Protein AF-A0A7S3XQA2-F1 (afdb_monomer)

pLDDT: mean 79.88, std 18.43, range [30.58, 96.62]

Structure (mmCIF, N/CA/C/O backbone):
data_AF-A0A7S3XQA2-F1
#
_entry.id   AF-A0A7S3XQA2-F1
#
loop_
_atom_site.group_PDB
_atom_site.id
_atom_site.type_symbol
_atom_site.label_atom_id
_atom_site.label_alt_id
_atom_site.label_comp_id
_atom_site.label_asym_id
_atom_site.label_entity_id
_atom_site.label_seq_id
_atom_site.pdbx_PDB_ins_code
_atom_site.Cartn_x
_ato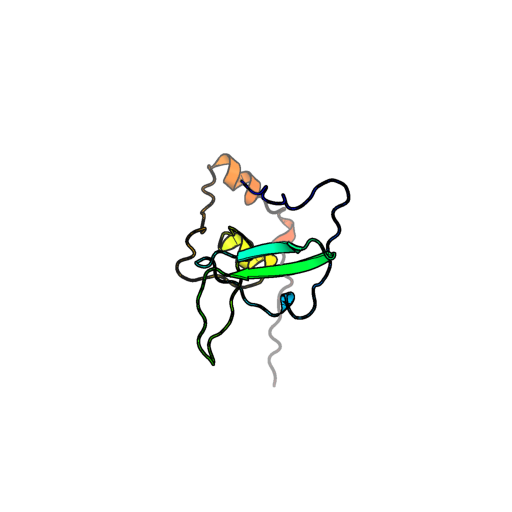m_site.Cartn_y
_atom_site.Cartn_z
_atom_site.occupancy
_atom_site.B_iso_or_equiv
_atom_site.auth_seq_id
_atom_site.auth_comp_id
_atom_site.auth_asym_id
_atom_site.auth_atom_id
_atom_site.pdbx_PDB_model_num
ATOM 1 N N . ALA A 1 1 ? -12.596 19.151 2.305 1.00 32.44 1 ALA A N 1
ATOM 2 C CA . ALA A 1 1 ? -11.173 18.819 2.113 1.00 32.44 1 ALA A CA 1
ATOM 3 C C . ALA A 1 1 ? -10.694 18.107 3.370 1.00 32.44 1 ALA A C 1
ATOM 5 O O . ALA A 1 1 ? -10.686 18.729 4.425 1.00 32.44 1 ALA A O 1
ATOM 6 N N . ARG A 1 2 ? -10.451 16.794 3.316 1.00 33.69 2 ARG A N 1
ATOM 7 C CA . ARG A 1 2 ? -9.997 16.012 4.476 1.00 33.69 2 ARG A CA 1
AT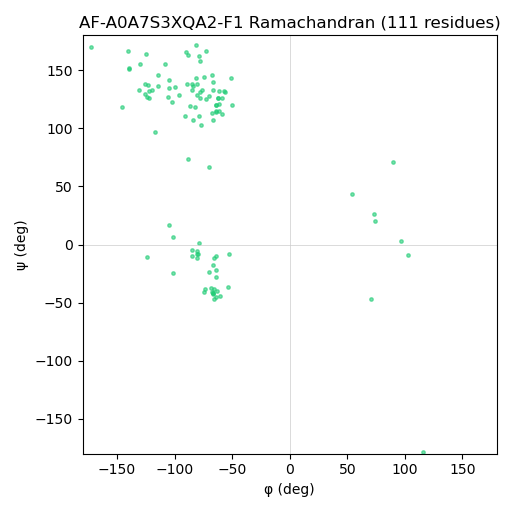OM 8 C C . ARG A 1 2 ? -8.519 15.698 4.278 1.00 33.69 2 ARG A C 1
ATOM 10 O O . ARG A 1 2 ? -8.145 15.244 3.204 1.00 33.69 2 ARG A O 1
ATOM 17 N N . ALA A 1 3 ? -7.710 16.037 5.276 1.00 30.58 3 ALA A N 1
ATOM 18 C CA . ALA A 1 3 ? -6.271 15.831 5.259 1.00 30.58 3 ALA A CA 1
ATOM 19 C C . ALA A 1 3 ? -5.960 14.333 5.154 1.00 30.58 3 ALA A C 1
ATOM 21 O O . ALA A 1 3 ? -6.455 13.550 5.965 1.00 30.58 3 ALA A O 1
ATOM 22 N N . ALA A 1 4 ? -5.150 13.959 4.164 1.00 39.16 4 ALA A N 1
ATOM 23 C CA . ALA A 1 4 ? -4.492 12.664 4.145 1.00 39.16 4 ALA A CA 1
ATOM 24 C C . ALA A 1 4 ? -3.581 12.596 5.377 1.00 39.16 4 ALA A C 1
ATOM 26 O O . ALA A 1 4 ? -2.728 13.466 5.565 1.00 39.16 4 ALA A O 1
ATOM 27 N N . ALA A 1 5 ? -3.800 11.614 6.248 1.00 41.72 5 ALA A N 1
ATOM 28 C CA . ALA A 1 5 ? -2.880 11.358 7.341 1.00 41.72 5 ALA A CA 1
ATOM 29 C C . ALA A 1 5 ? -1.568 10.868 6.720 1.00 41.72 5 ALA A C 1
ATOM 31 O O . ALA A 1 5 ? -1.506 9.768 6.177 1.00 41.72 5 ALA A O 1
ATOM 32 N N . ALA A 1 6 ? -0.541 11.717 6.741 1.00 42.31 6 ALA A N 1
ATOM 33 C CA . ALA A 1 6 ? 0.800 11.316 6.356 1.00 42.31 6 ALA A CA 1
ATOM 34 C C . ALA A 1 6 ? 1.240 10.156 7.260 1.00 42.31 6 ALA A C 1
ATOM 36 O O . ALA A 1 6 ? 1.179 10.255 8.488 1.00 42.31 6 ALA A O 1
ATOM 37 N N . ALA A 1 7 ? 1.661 9.051 6.650 1.00 47.84 7 ALA A N 1
ATOM 38 C CA . ALA A 1 7 ? 2.310 7.973 7.372 1.00 47.84 7 ALA A CA 1
ATOM 39 C C . ALA A 1 7 ? 3.641 8.498 7.941 1.00 47.84 7 ALA A C 1
ATOM 41 O O . ALA A 1 7 ? 4.504 8.935 7.185 1.00 47.84 7 ALA A O 1
ATOM 42 N N . GLY A 1 8 ? 3.789 8.463 9.270 1.00 49.22 8 GLY A N 1
ATOM 43 C CA . GLY A 1 8 ? 5.062 8.715 9.956 1.00 49.22 8 GLY A CA 1
ATOM 44 C C . GLY A 1 8 ? 5.346 10.175 10.329 1.00 49.22 8 GLY A C 1
ATOM 45 O O . GLY A 1 8 ? 6.246 10.794 9.774 1.00 49.22 8 GLY A O 1
ATOM 46 N N . GLY A 1 9 ? 4.623 10.718 11.313 1.00 49.00 9 GLY A N 1
ATOM 47 C CA . GLY A 1 9 ? 5.087 11.877 12.093 1.00 49.00 9 GLY A CA 1
ATOM 48 C C . GLY A 1 9 ? 5.907 11.438 13.313 1.00 49.00 9 GLY A C 1
ATOM 49 O O . GLY A 1 9 ? 5.826 10.274 13.714 1.00 49.00 9 GLY A O 1
ATOM 50 N N . GLU A 1 10 ? 6.677 12.347 13.926 1.00 48.12 10 GLU A N 1
ATOM 51 C CA . GLU A 1 10 ? 7.356 12.075 15.205 1.00 48.12 10 GLU A CA 1
ATOM 52 C C . GLU A 1 10 ? 6.355 11.510 16.230 1.00 48.12 10 GLU A C 1
ATOM 54 O O . GLU A 1 10 ? 5.345 12.138 16.545 1.00 48.12 10 GLU A O 1
ATOM 59 N N . GLY A 1 11 ? 6.615 10.289 16.713 1.00 67.00 11 GLY A N 1
ATOM 60 C CA . GLY A 1 11 ? 5.734 9.565 17.637 1.00 67.00 11 GLY A CA 1
ATOM 61 C C . GLY A 1 11 ? 4.771 8.557 16.996 1.00 67.00 11 GLY A C 1
ATOM 62 O O . GLY A 1 11 ? 3.986 7.942 17.717 1.00 67.00 11 GLY A O 1
ATOM 63 N N . ALA A 1 12 ? 4.816 8.345 15.677 1.00 74.00 12 ALA A N 1
ATOM 64 C CA . ALA A 1 12 ? 4.085 7.252 15.040 1.00 74.00 12 ALA A CA 1
ATOM 65 C C . ALA A 1 12 ? 4.648 5.884 15.468 1.00 74.00 12 ALA A C 1
ATOM 67 O O . ALA A 1 12 ? 5.858 5.660 15.448 1.00 74.00 12 ALA A O 1
ATOM 68 N N . VAL A 1 13 ? 3.756 4.963 15.838 1.00 84.38 13 VAL A N 1
ATOM 69 C CA . VAL A 1 13 ? 4.093 3.593 16.245 1.00 84.38 13 VAL A CA 1
ATOM 70 C C . VAL A 1 13 ? 3.528 2.621 15.216 1.00 84.38 13 VAL A C 1
ATOM 72 O O . VAL A 1 13 ? 2.386 2.772 14.783 1.00 84.38 13 VAL A O 1
ATOM 75 N N . TYR A 1 14 ? 4.320 1.619 14.838 1.00 87.56 14 TYR A N 1
ATOM 76 C CA . TYR A 1 14 ? 3.858 0.506 14.013 1.00 87.56 14 TYR A CA 1
ATOM 77 C C . TYR A 1 14 ? 3.200 -0.559 14.889 1.00 87.56 14 TYR A C 1
ATOM 79 O O . TYR A 1 14 ? 3.713 -0.905 15.953 1.00 87.56 14 TYR A O 1
ATOM 87 N N . ALA A 1 15 ? 2.068 -1.087 14.435 1.00 90.75 15 ALA A N 1
ATOM 88 C CA . ALA A 1 15 ? 1.321 -2.126 15.126 1.00 90.75 15 ALA A CA 1
ATOM 89 C C . ALA A 1 15 ? 0.792 -3.148 14.117 1.00 90.75 15 ALA A C 1
ATOM 91 O O . ALA A 1 15 ? 0.503 -2.793 12.977 1.00 90.75 15 ALA A O 1
ATOM 92 N N . LEU A 1 16 ? 0.640 -4.393 14.568 1.00 93.06 16 LEU A N 1
ATOM 93 C CA . LEU A 1 16 ? -0.125 -5.406 13.847 1.00 93.06 16 LEU A CA 1
ATOM 94 C C . LEU A 1 16 ? -1.610 -5.189 14.122 1.00 93.06 16 LEU A C 1
ATOM 96 O O . LEU A 1 16 ? -2.006 -4.919 15.262 1.00 93.06 16 LEU A O 1
ATOM 100 N N . LEU A 1 17 ? -2.425 -5.307 13.084 1.00 92.19 17 LEU A N 1
ATOM 101 C CA . LEU A 1 17 ? -3.852 -5.038 13.114 1.00 92.19 17 LEU A CA 1
ATOM 102 C C . LEU A 1 17 ? -4.596 -6.339 12.793 1.00 92.19 17 LEU A C 1
ATOM 104 O O . LEU A 1 17 ? -4.788 -6.679 11.622 1.00 92.19 17 LEU A O 1
ATOM 108 N N . PRO A 1 18 ? -5.047 -7.081 13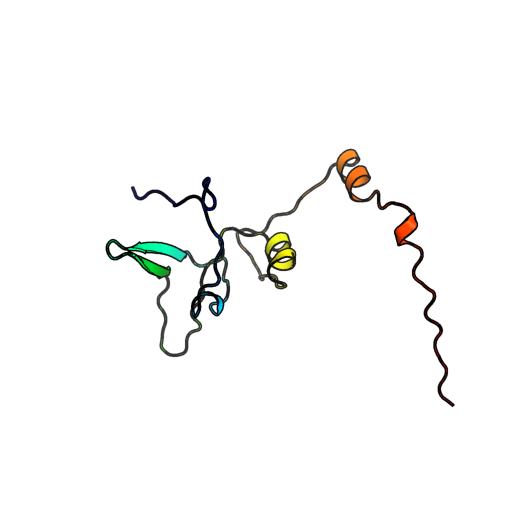.827 1.00 92.50 18 PRO A N 1
ATOM 109 C CA . PRO A 1 18 ? -5.801 -8.310 13.630 1.00 92.50 18 PRO A CA 1
ATOM 110 C C . PRO A 1 18 ? -6.972 -8.097 12.675 1.00 92.50 18 PRO A C 1
ATOM 112 O O . PRO A 1 18 ? -7.631 -7.057 12.713 1.00 92.50 18 PRO A O 1
ATOM 115 N N . VAL A 1 19 ? -7.253 -9.106 11.851 1.00 91.44 19 VAL A N 1
ATOM 116 C CA . VAL A 1 19 ? -8.246 -9.077 10.760 1.00 91.44 19 VAL A CA 1
ATOM 117 C C . VAL A 1 19 ? -7.835 -8.194 9.580 1.00 91.44 19 VAL A C 1
ATOM 119 O O . VAL A 1 19 ? -7.938 -8.654 8.448 1.00 91.44 19 VAL A O 1
ATOM 122 N N . LEU A 1 20 ? -7.355 -6.970 9.808 1.00 92.31 20 LEU A N 1
ATOM 123 C CA . LEU A 1 20 ? -6.982 -6.066 8.719 1.00 92.31 20 LEU A CA 1
ATOM 124 C C . LEU A 1 20 ? -5.772 -6.581 7.933 1.00 92.31 20 LEU A C 1
ATOM 126 O O . LEU A 1 20 ? -5.806 -6.576 6.706 1.00 92.31 20 LEU A O 1
ATOM 130 N N . ASP A 1 21 ? -4.765 -7.104 8.630 1.00 93.00 21 ASP A N 1
ATOM 131 C CA . ASP A 1 21 ? -3.545 -7.643 8.013 1.00 93.00 21 ASP A CA 1
ATOM 132 C C . ASP A 1 21 ? -3.804 -8.901 7.159 1.00 93.00 21 ASP A C 1
ATOM 134 O O . ASP A 1 21 ? -2.934 -9.335 6.412 1.00 93.00 21 ASP A O 1
ATOM 138 N N . ALA A 1 22 ? -4.999 -9.500 7.251 1.00 94.06 22 ALA A N 1
ATOM 139 C CA . ALA A 1 22 ? -5.399 -10.630 6.412 1.00 94.06 22 ALA A CA 1
ATOM 140 C C . ALA A 1 22 ? -5.980 -10.201 5.051 1.00 94.06 22 ALA A C 1
ATOM 142 O O . ALA A 1 22 ? -6.224 -11.058 4.200 1.00 94.06 22 ALA A O 1
ATOM 143 N N . LEU A 1 23 ? -6.248 -8.905 4.844 1.00 93.81 23 LEU A N 1
ATOM 144 C CA . LEU A 1 23 ? -6.774 -8.395 3.579 1.00 93.81 23 LEU A CA 1
ATOM 145 C C . LEU A 1 23 ? -5.644 -8.222 2.564 1.00 93.81 23 LEU A C 1
ATOM 147 O O . LEU A 1 23 ? -4.632 -7.571 2.832 1.00 93.81 23 LEU A O 1
ATOM 151 N N . ASN A 1 24 ? -5.843 -8.788 1.377 1.00 94.31 24 ASN A N 1
ATOM 152 C CA . ASN A 1 24 ? -4.852 -8.744 0.309 1.00 94.31 24 ASN A CA 1
ATOM 153 C C . ASN A 1 24 ? -4.831 -7.389 -0.401 1.00 94.31 24 ASN A C 1
ATOM 155 O O . ASN A 1 24 ? -5.816 -6.643 -0.397 1.00 94.31 24 ASN A O 1
ATOM 159 N N . HIS A 1 25 ? -3.697 -7.107 -1.037 1.00 93.50 25 HIS A N 1
ATOM 160 C CA . HIS A 1 25 ? -3.504 -5.917 -1.849 1.00 93.50 25 HIS A CA 1
ATOM 161 C C . HIS A 1 25 ? -4.225 -6.018 -3.197 1.00 93.50 25 HIS A C 1
ATOM 163 O O . HIS A 1 25 ? -4.288 -7.095 -3.791 1.00 93.50 25 HIS A O 1
ATOM 169 N N . TYR A 1 26 ? -4.748 -4.890 -3.675 1.00 92.75 26 TYR A N 1
ATOM 170 C CA . TYR A 1 26 ? -4.973 -4.674 -5.096 1.00 92.75 26 TYR A CA 1
ATOM 171 C C . TYR A 1 26 ? -4.760 -3.205 -5.465 1.00 92.75 26 TYR A C 1
ATOM 173 O O . TYR A 1 26 ? -5.496 -2.327 -4.997 1.00 92.75 26 TYR A O 1
ATOM 181 N N . SER A 1 27 ? -3.791 -2.920 -6.336 1.00 90.38 27 SER A N 1
ATOM 182 C CA . SER A 1 27 ? -3.407 -1.547 -6.700 1.00 90.38 27 SER A CA 1
ATOM 183 C C . SER A 1 27 ? -4.509 -0.755 -7.406 1.00 90.38 27 SER A C 1
ATOM 185 O O . SER A 1 27 ? -4.489 0.476 -7.403 1.00 90.38 27 SER A O 1
ATOM 187 N N . LYS A 1 28 ? -5.495 -1.428 -8.015 1.00 87.75 28 LYS A N 1
ATOM 188 C CA . LYS A 1 28 ? -6.587 -0.760 -8.747 1.00 87.75 28 LYS A CA 1
ATOM 189 C C . LYS A 1 28 ? -7.694 -0.220 -7.830 1.00 87.75 28 LYS A C 1
ATOM 191 O O . LYS A 1 28 ? -8.577 0.484 -8.317 1.00 87.75 28 LYS A O 1
ATOM 196 N N . PHE A 1 29 ? -7.678 -0.523 -6.529 1.00 85.75 29 PHE A N 1
ATOM 197 C CA . PHE A 1 29 ? -8.700 -0.055 -5.588 1.00 85.75 29 PHE A CA 1
ATOM 198 C C . PHE A 1 29 ? -8.197 1.076 -4.696 1.00 85.75 29 PHE A C 1
ATOM 200 O O . PHE A 1 29 ? -7.137 0.993 -4.087 1.00 85.75 29 PHE A O 1
ATOM 207 N N . ALA A 1 30 ? -9.009 2.120 -4.544 1.00 83.69 30 ALA A N 1
ATOM 208 C CA . ALA A 1 30 ? -8.783 3.130 -3.521 1.00 83.69 30 ALA A CA 1
ATOM 209 C C . ALA A 1 30 ? -9.248 2.602 -2.154 1.00 83.69 30 ALA A C 1
ATOM 211 O O . ALA A 1 30 ? -10.360 2.080 -2.015 1.00 83.69 30 ALA A O 1
ATOM 212 N N . THR A 1 31 ? -8.393 2.740 -1.140 1.00 88.88 31 THR A N 1
ATOM 213 C CA . THR A 1 31 ? -8.721 2.431 0.257 1.00 88.88 31 THR A CA 1
ATOM 214 C C . THR A 1 31 ? -8.460 3.653 1.124 1.00 88.88 31 THR A C 1
ATOM 216 O O . THR A 1 31 ? -7.367 4.210 1.108 1.00 88.88 31 THR A O 1
ATOM 219 N N . ASP A 1 32 ? -9.470 4.054 1.890 1.00 89.12 32 ASP A N 1
ATOM 220 C CA . ASP A 1 32 ? -9.378 5.085 2.920 1.00 89.12 32 ASP A CA 1
ATOM 221 C C . ASP A 1 32 ? -9.315 4.406 4.288 1.00 89.12 32 ASP A C 1
ATOM 223 O O . ASP A 1 32 ? -10.200 3.629 4.655 1.00 89.12 32 ASP A O 1
ATOM 227 N N . MET A 1 33 ? -8.258 4.691 5.042 1.00 89.38 33 MET A N 1
ATOM 228 C CA . MET A 1 33 ? -8.051 4.156 6.381 1.00 89.38 33 MET A CA 1
ATOM 229 C C . MET A 1 33 ? -7.831 5.306 7.355 1.00 89.38 33 MET A C 1
ATOM 231 O O . MET A 1 33 ? -6.977 6.167 7.153 1.00 89.38 33 MET A O 1
ATOM 235 N N . GLY A 1 34 ? -8.579 5.300 8.453 1.00 89.31 34 GLY A N 1
ATOM 236 C CA . GLY A 1 34 ? -8.458 6.346 9.454 1.00 89.31 34 GLY A CA 1
ATOM 237 C C . GLY A 1 34 ? -9.252 6.084 10.719 1.00 89.31 34 GLY A C 1
ATOM 238 O O . GLY A 1 34 ? -10.083 5.177 10.798 1.00 89.31 34 GLY A O 1
ATOM 239 N N . TRP A 1 35 ? -8.990 6.913 11.721 1.00 89.25 35 TRP A N 1
ATOM 240 C CA . TRP A 1 35 ? -9.669 6.863 13.007 1.00 89.25 35 TRP A CA 1
ATOM 241 C C . TRP A 1 35 ? -10.981 7.640 12.955 1.00 89.25 35 TRP A C 1
ATOM 243 O O . TRP A 1 35 ? -11.038 8.775 12.474 1.00 89.25 35 TRP A O 1
ATOM 253 N N . ASP A 1 36 ? -12.050 7.037 13.461 1.00 90.62 36 ASP A N 1
ATOM 254 C CA . ASP A 1 36 ? -13.310 7.742 13.649 1.00 90.62 36 ASP A CA 1
ATOM 255 C C . ASP A 1 36 ? -13.316 8.579 14.941 1.00 90.62 36 ASP A C 1
ATOM 257 O O . ASP A 1 36 ? -12.433 8.486 15.794 1.00 90.62 36 ASP A O 1
ATOM 261 N N . ALA A 1 37 ? -14.360 9.395 15.115 1.00 89.81 37 ALA A N 1
ATOM 262 C CA . ALA A 1 37 ? -14.516 10.254 16.293 1.00 89.81 37 ALA A CA 1
ATOM 263 C C . ALA A 1 37 ? -14.669 9.482 17.621 1.00 89.81 37 ALA A C 1
ATOM 265 O O . ALA A 1 37 ? -14.667 10.093 18.686 1.00 89.81 37 ALA A O 1
ATOM 266 N N . ARG A 1 38 ? -14.842 8.156 17.572 1.00 93.31 38 ARG A N 1
ATOM 267 C CA . ARG A 1 38 ? -14.949 7.274 18.739 1.00 93.31 38 ARG A CA 1
ATOM 268 C C . ARG A 1 38 ? -13.644 6.520 19.012 1.00 93.31 38 ARG A C 1
ATOM 270 O O . ARG A 1 38 ? -13.640 5.646 19.872 1.00 93.31 38 ARG A O 1
ATOM 277 N N . GLY A 1 39 ? -12.566 6.829 18.288 1.00 88.75 39 GLY A N 1
ATOM 278 C CA . GLY A 1 39 ? -11.275 6.164 18.444 1.00 88.75 39 GLY A CA 1
ATOM 279 C C . GLY A 1 39 ? -11.249 4.746 17.879 1.00 88.75 39 GLY A C 1
ATOM 280 O O . GLY A 1 39 ? -10.472 3.921 18.347 1.00 88.75 39 GLY A O 1
ATOM 281 N N . ARG A 1 40 ? -12.095 4.431 16.892 1.00 91.12 40 ARG A N 1
ATOM 282 C CA . ARG A 1 40 ? -12.067 3.143 16.186 1.00 91.12 40 ARG A CA 1
ATOM 283 C C . ARG A 1 40 ? -11.346 3.304 14.858 1.00 91.12 40 ARG A C 1
ATOM 285 O O . ARG A 1 40 ? -11.620 4.258 14.128 1.00 91.12 40 ARG A O 1
ATOM 292 N N . LEU A 1 41 ? -10.467 2.361 14.532 1.00 90.44 41 LEU A N 1
ATOM 293 C CA . LEU A 1 41 ? -9.880 2.289 13.201 1.00 90.44 41 LEU A CA 1
ATOM 294 C C . LEU A 1 41 ? -10.960 1.844 12.212 1.00 90.44 41 LEU A C 1
ATOM 296 O O . LEU A 1 41 ? -11.653 0.850 12.429 1.00 90.44 41 LEU A O 1
ATOM 300 N N . THR A 1 42 ? -11.118 2.607 11.141 1.00 91.56 42 THR A N 1
ATOM 301 C CA . THR A 1 42 ? -12.086 2.343 10.082 1.00 91.56 42 THR A CA 1
ATOM 302 C C . THR A 1 42 ? -11.367 2.249 8.751 1.00 91.56 42 THR A C 1
ATOM 304 O O . THR A 1 42 ? -10.482 3.052 8.466 1.00 91.56 42 THR A O 1
ATOM 307 N N . VAL A 1 43 ? -11.768 1.265 7.951 1.00 89.94 43 VAL A N 1
ATOM 308 C CA . VAL A 1 43 ? -11.272 1.036 6.594 1.00 89.94 43 VAL A CA 1
ATOM 309 C C . VAL A 1 43 ? -12.469 1.082 5.661 1.00 89.94 43 VAL A C 1
ATOM 311 O O . VAL A 1 43 ? -13.517 0.499 5.952 1.00 89.94 43 VAL A O 1
ATOM 314 N N . ARG A 1 44 ? -12.343 1.836 4.576 1.00 89.44 44 ARG A N 1
ATOM 315 C CA . ARG A 1 44 ? -13.386 2.046 3.578 1.00 89.44 44 ARG A CA 1
ATOM 316 C C . ARG A 1 44 ? -12.799 1.823 2.199 1.00 89.44 44 ARG A C 1
ATOM 318 O O . ARG A 1 44 ? -11.756 2.374 1.868 1.00 89.44 44 ARG A O 1
ATOM 325 N N . THR A 1 45 ? -13.507 1.055 1.391 1.00 84.81 45 THR A N 1
ATOM 326 C CA . THR A 1 45 ? -13.175 0.822 -0.013 1.00 84.81 45 THR A CA 1
ATOM 327 C C . THR A 1 45 ? -14.277 1.423 -0.873 1.00 84.81 45 THR A C 1
ATOM 329 O O . THR A 1 45 ? -15.448 1.387 -0.493 1.00 84.81 45 THR A O 1
ATOM 332 N N . GLU A 1 46 ? -13.935 1.950 -2.044 1.00 82.19 46 GLU A N 1
ATOM 333 C CA . GLU A 1 46 ? -14.931 2.518 -2.970 1.00 82.19 46 GLU A CA 1
ATOM 334 C C . GLU A 1 46 ? -15.651 1.449 -3.813 1.00 82.19 46 GLU A C 1
ATOM 336 O O . GLU A 1 46 ? -16.637 1.735 -4.494 1.00 82.19 46 GLU A O 1
ATOM 341 N N . GLN A 1 47 ? -15.189 0.199 -3.729 1.00 82.88 47 GLN A N 1
ATOM 342 C CA . GLN A 1 47 ? -15.706 -0.929 -4.491 1.00 82.88 47 GLN A CA 1
ATOM 343 C C . GLN A 1 47 ? -16.974 -1.532 -3.866 1.00 82.88 47 GLN A C 1
ATOM 345 O O . GLN A 1 47 ? -17.103 -1.637 -2.644 1.00 82.88 47 GLN A O 1
ATOM 350 N N . ARG A 1 48 ? -17.912 -1.962 -4.719 1.00 87.31 48 ARG A N 1
ATOM 351 C CA . ARG A 1 48 ? -19.040 -2.817 -4.317 1.00 87.31 48 ARG A CA 1
ATOM 352 C C . ARG A 1 48 ? -18.598 -4.277 -4.326 1.00 87.31 48 ARG A C 1
ATOM 354 O O . ARG A 1 48 ? -17.945 -4.692 -5.276 1.00 87.31 48 ARG A O 1
ATOM 361 N N . TYR A 1 49 ? -19.008 -5.023 -3.307 1.00 89.38 49 TYR A N 1
ATOM 362 C CA . TYR A 1 49 ? -18.746 -6.454 -3.189 1.00 89.38 49 TYR A CA 1
ATOM 363 C C . TYR A 1 49 ? -20.059 -7.221 -3.134 1.00 89.38 49 TYR A C 1
ATOM 365 O O . TYR A 1 49 ? -20.953 -6.865 -2.358 1.00 89.38 49 TYR A O 1
ATOM 373 N N . ASP A 1 50 ? -20.146 -8.284 -3.919 1.00 94.56 50 ASP A N 1
ATOM 374 C CA . ASP A 1 50 ? -21.198 -9.279 -3.834 1.00 94.56 50 ASP A CA 1
ATOM 375 C C . ASP A 1 50 ? -20.799 -10.410 -2.877 1.00 94.56 50 ASP A C 1
ATOM 377 O O . ASP A 1 50 ? -19.653 -10.563 -2.440 1.00 94.56 50 ASP A O 1
ATOM 381 N N . LYS A 1 51 ? -21.782 -11.220 -2.481 1.00 95.38 51 LYS A N 1
ATOM 382 C CA . LYS A 1 51 ? -21.529 -12.340 -1.574 1.00 95.38 51 LYS A CA 1
ATOM 383 C C . LYS A 1 51 ? -20.593 -13.353 -2.242 1.00 95.38 51 LYS A C 1
ATOM 385 O O . LYS A 1 51 ? -20.977 -13.988 -3.218 1.00 95.38 51 LYS A O 1
ATOM 390 N N . GLY A 1 52 ? -19.442 -13.587 -1.616 1.00 95.56 52 GLY A N 1
ATOM 391 C CA . GLY A 1 52 ? -18.419 -14.512 -2.109 1.00 95.56 52 GLY A CA 1
ATOM 392 C C . GLY A 1 52 ? -17.233 -13.810 -2.765 1.00 95.56 52 GLY A C 1
ATOM 393 O O . GLY A 1 52 ? -16.221 -14.466 -2.998 1.00 95.56 52 GLY A O 1
ATOM 394 N N . ASP A 1 53 ? -17.323 -12.498 -2.992 1.00 93.69 53 ASP A N 1
ATOM 395 C CA . ASP A 1 53 ? -16.197 -11.718 -3.486 1.00 93.69 53 ASP A CA 1
ATOM 396 C C . ASP A 1 53 ? -15.088 -11.620 -2.441 1.00 93.69 53 ASP A C 1
ATOM 398 O O . ASP A 1 53 ? -15.320 -11.527 -1.230 1.00 93.69 53 ASP A O 1
ATOM 402 N N . HIS A 1 54 ? -13.857 -11.593 -2.937 1.00 91.94 54 HIS A N 1
ATOM 403 C CA . HIS A 1 54 ? -12.699 -11.290 -2.120 1.00 91.94 54 HIS A CA 1
ATOM 404 C C . HIS A 1 54 ? -12.630 -9.780 -1.883 1.00 91.94 54 HIS A C 1
ATOM 406 O O . HIS A 1 54 ? -12.632 -8.981 -2.821 1.00 91.94 54 HIS A O 1
ATOM 412 N N . VAL A 1 55 ? -12.562 -9.398 -0.612 1.00 91.69 55 VAL A N 1
ATOM 413 C 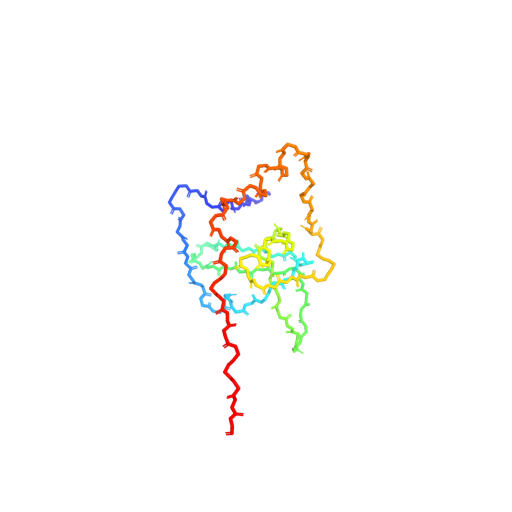CA . VAL A 1 55 ? -12.351 -8.013 -0.198 1.00 91.69 55 VAL A CA 1
ATOM 414 C C . VAL A 1 55 ? -10.860 -7.696 -0.248 1.00 91.69 55 VAL A C 1
ATOM 416 O O . VAL A 1 55 ? -10.074 -8.301 0.480 1.00 91.69 55 VAL A O 1
ATOM 419 N N . PHE A 1 56 ? -10.492 -6.728 -1.081 1.00 92.44 56 PHE A N 1
ATOM 420 C CA . PHE A 1 56 ? -9.121 -6.240 -1.214 1.00 92.44 56 PHE A CA 1
ATOM 421 C C . PHE A 1 56 ? -8.978 -4.842 -0.609 1.00 92.44 56 PHE A C 1
ATOM 423 O O . PHE A 1 56 ? -9.944 -4.075 -0.541 1.00 92.44 56 PHE A O 1
ATOM 430 N N . ILE A 1 57 ? -7.755 -4.499 -0.214 1.00 93.00 57 ILE A N 1
ATOM 431 C CA . ILE A 1 57 ? -7.358 -3.145 0.180 1.00 93.00 57 ILE A CA 1
ATOM 432 C C . ILE A 1 57 ? -6.159 -2.676 -0.646 1.00 93.00 57 ILE A C 1
ATOM 434 O O . ILE A 1 57 ? -5.451 -3.468 -1.257 1.00 93.00 57 ILE A O 1
ATOM 438 N N . SER A 1 58 ? -5.888 -1.377 -0.655 1.00 91.88 58 SER A N 1
ATOM 439 C CA . SER A 1 58 ? -4.625 -0.849 -1.166 1.00 91.88 58 SER A CA 1
ATOM 440 C C . SER A 1 58 ? -3.648 -0.623 -0.019 1.00 91.88 58 SER A C 1
ATOM 442 O O . SER A 1 58 ? -3.981 0.035 0.966 1.00 91.88 58 SER A O 1
ATOM 444 N N . TYR A 1 59 ? -2.431 -1.152 -0.160 1.00 92.19 59 TYR A N 1
ATOM 445 C CA . TYR A 1 59 ? -1.315 -0.905 0.756 1.00 92.19 59 TYR A CA 1
ATOM 446 C C . TYR A 1 59 ? -0.654 0.463 0.499 1.00 92.19 59 TYR A C 1
ATOM 448 O O . TYR A 1 59 ? 0.316 0.831 1.163 1.00 92.19 59 TYR A O 1
ATOM 456 N N . GLY A 1 60 ? -1.184 1.229 -0.459 1.00 90.06 60 GLY A N 1
ATOM 457 C CA . GLY A 1 60 ? -0.633 2.481 -0.956 1.00 90.06 60 GLY A CA 1
ATOM 458 C C . GLY A 1 60 ? -0.223 2.374 -2.422 1.00 90.06 60 GLY A C 1
ATOM 459 O O . GLY A 1 60 ? -0.402 1.342 -3.064 1.00 90.06 60 GLY A O 1
ATOM 460 N N . GLN A 1 61 ? 0.328 3.466 -2.950 1.00 91.56 61 GLN A N 1
ATOM 461 C CA . GLN A 1 61 ? 0.957 3.468 -4.268 1.00 91.56 61 GLN A CA 1
ATOM 462 C C . GLN A 1 61 ? 2.329 2.813 -4.130 1.00 91.56 61 GLN A C 1
ATOM 464 O O . GLN A 1 61 ? 3.235 3.424 -3.566 1.00 91.56 61 GLN A O 1
ATOM 469 N N . ARG A 1 62 ? 2.433 1.555 -4.560 1.00 93.81 62 ARG A N 1
ATOM 470 C CA . ARG A 1 62 ? 3.645 0.741 -4.453 1.00 93.81 62 ARG A CA 1
ATOM 471 C C . ARG A 1 62 ? 4.032 0.186 -5.813 1.00 93.81 62 ARG A C 1
ATOM 473 O O . ARG A 1 62 ? 3.156 -0.255 -6.563 1.00 93.81 62 ARG A O 1
ATOM 480 N N . SER A 1 63 ? 5.321 0.198 -6.124 1.00 95.19 63 SER A N 1
ATOM 481 C CA . SER A 1 63 ? 5.846 -0.445 -7.332 1.00 95.19 63 SER A CA 1
ATOM 482 C C . SER A 1 63 ? 5.962 -1.957 -7.142 1.00 95.19 63 SER A C 1
ATOM 484 O O . SER A 1 63 ? 5.956 -2.448 -6.010 1.00 95.19 63 SER A O 1
ATOM 486 N N . ASN A 1 64 ? 6.073 -2.728 -8.226 1.00 96.25 64 ASN A N 1
ATOM 487 C CA . ASN A 1 64 ? 6.269 -4.173 -8.093 1.00 96.25 64 ASN A CA 1
ATOM 488 C C . ASN A 1 64 ? 7.602 -4.525 -7.419 1.00 96.25 64 ASN A C 1
ATOM 490 O O . ASN A 1 64 ? 7.671 -5.546 -6.736 1.00 96.25 64 ASN A O 1
ATOM 494 N N . ASP A 1 65 ? 8.623 -3.674 -7.545 1.00 95.06 65 ASP A N 1
ATOM 495 C CA . ASP A 1 65 ? 9.889 -3.832 -6.827 1.00 95.06 65 ASP A CA 1
ATOM 496 C C . ASP A 1 65 ? 9.684 -3.716 -5.303 1.00 95.06 65 ASP A C 1
ATOM 498 O O . ASP A 1 65 ? 10.156 -4.566 -4.545 1.00 95.06 65 ASP A O 1
ATOM 502 N N . GLU A 1 66 ? 8.912 -2.721 -4.842 1.00 94.50 66 GLU A N 1
ATOM 503 C CA . GLU A 1 66 ? 8.560 -2.566 -3.423 1.00 94.50 66 GLU A CA 1
ATOM 504 C C . GLU A 1 66 ? 7.655 -3.702 -2.920 1.00 94.50 66 GLU A C 1
ATOM 506 O O . GLU A 1 66 ? 7.866 -4.222 -1.821 1.00 94.50 66 GLU A O 1
ATOM 511 N N 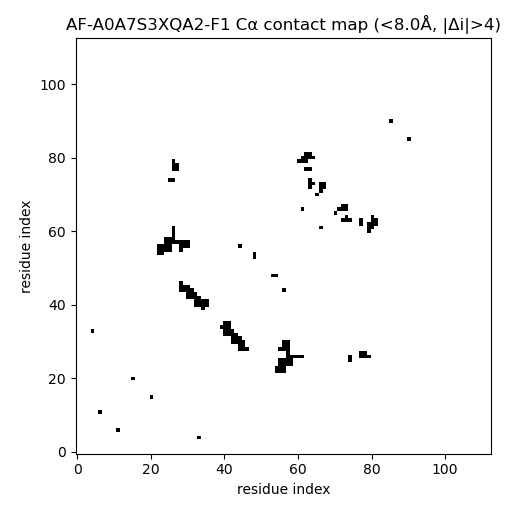. LEU A 1 67 ? 6.651 -4.105 -3.710 1.00 95.56 67 LEU A N 1
ATOM 512 C CA . LEU A 1 67 ? 5.758 -5.215 -3.361 1.00 95.56 67 LEU A CA 1
ATOM 513 C C . LEU A 1 67 ? 6.542 -6.518 -3.198 1.00 95.56 67 LEU A C 1
ATOM 515 O O . LEU A 1 67 ? 6.368 -7.229 -2.206 1.00 95.56 67 LEU A O 1
ATOM 519 N N . MET A 1 68 ? 7.472 -6.795 -4.111 1.00 95.81 68 MET A N 1
ATOM 520 C CA . MET A 1 68 ? 8.311 -7.983 -4.032 1.00 95.81 68 MET A CA 1
ATOM 521 C C . MET A 1 68 ? 9.238 -7.925 -2.815 1.00 95.81 68 MET A C 1
ATOM 523 O O . MET A 1 68 ? 9.322 -8.892 -2.060 1.00 95.81 68 MET A O 1
ATOM 527 N N . GLN A 1 69 ? 9.903 -6.790 -2.588 1.00 94.94 69 GLN A N 1
ATOM 528 C CA . GLN A 1 69 ? 10.870 -6.645 -1.503 1.00 94.94 69 GLN A CA 1
ATOM 529 C C . GLN A 1 69 ? 10.234 -6.721 -0.108 1.00 94.94 69 GLN A C 1
ATOM 531 O O . GLN A 1 69 ? 10.820 -7.329 0.789 1.00 94.94 69 GLN A O 1
ATOM 536 N N . TYR A 1 70 ? 9.070 -6.095 0.095 1.00 94.62 70 TYR A N 1
ATOM 537 C CA . TYR A 1 70 ? 8.456 -5.963 1.422 1.00 94.62 70 TYR A CA 1
ATOM 538 C C . TYR A 1 70 ? 7.317 -6.949 1.688 1.00 94.62 70 TYR A C 1
ATOM 540 O O . TYR A 1 70 ? 7.055 -7.258 2.850 1.00 94.62 70 TYR A O 1
ATOM 548 N N . TYR A 1 71 ? 6.656 -7.452 0.643 1.00 95.00 71 TYR A N 1
ATOM 549 C CA . TYR A 1 71 ? 5.466 -8.297 0.771 1.00 95.00 71 TYR A CA 1
ATOM 550 C C . TYR A 1 71 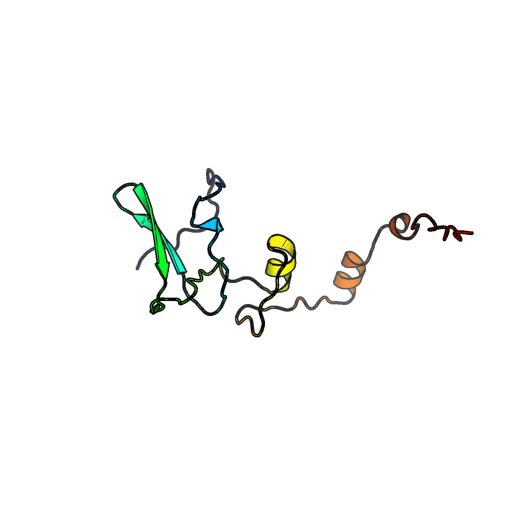? 5.589 -9.656 0.066 1.00 95.00 71 TYR A C 1
ATOM 552 O O . TYR A 1 71 ? 4.758 -10.533 0.295 1.00 95.00 71 TYR A O 1
ATOM 560 N N . GLY A 1 72 ? 6.626 -9.869 -0.751 1.00 96.38 72 GLY A N 1
ATOM 561 C CA . GLY A 1 72 ? 6.920 -11.166 -1.367 1.00 96.38 72 GLY A CA 1
ATOM 562 C C . GLY A 1 72 ? 5.990 -11.562 -2.518 1.00 96.38 72 GLY A C 1
ATOM 563 O O . GLY A 1 72 ? 5.904 -12.744 -2.847 1.00 96.38 72 GLY A O 1
ATOM 564 N N . PHE A 1 73 ? 5.291 -10.604 -3.130 1.00 96.62 73 PHE A N 1
ATOM 565 C CA . PHE A 1 73 ? 4.476 -10.825 -4.328 1.00 96.62 73 PHE A CA 1
ATOM 566 C C . PHE A 1 73 ? 4.607 -9.652 -5.306 1.00 96.62 73 PHE A C 1
ATOM 568 O O . PHE A 1 73 ? 5.103 -8.588 -4.953 1.00 96.62 73 PHE A O 1
ATOM 575 N N . CYS A 1 74 ? 4.150 -9.842 -6.541 1.00 95.81 74 CYS A N 1
ATOM 576 C CA . CYS A 1 74 ? 3.996 -8.773 -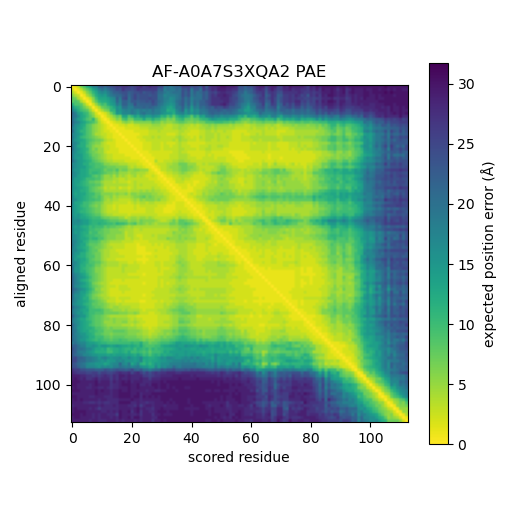7.525 1.00 95.81 74 CYS A CA 1
ATOM 577 C C . CYS A 1 74 ? 2.597 -8.828 -8.147 1.00 95.81 74 CYS A C 1
ATOM 579 O O . CYS A 1 74 ? 1.959 -9.884 -8.170 1.00 95.81 74 CYS A O 1
ATOM 581 N N . GLU A 1 75 ? 2.117 -7.694 -8.652 1.00 94.88 75 GLU A N 1
ATOM 582 C CA . GLU A 1 75 ? 0.827 -7.597 -9.331 1.00 94.88 75 GLU A CA 1
ATOM 583 C C . GLU A 1 75 ? 0.993 -7.486 -10.846 1.00 94.88 75 GLU A C 1
ATOM 585 O O . GLU A 1 75 ? 1.867 -6.787 -11.368 1.00 94.88 75 GLU A O 1
ATOM 590 N N . HIS A 1 76 ? 0.097 -8.157 -11.569 1.00 94.06 76 HIS A N 1
ATOM 591 C CA . HIS A 1 76 ? -0.015 -7.990 -13.009 1.00 94.06 76 HIS A CA 1
ATOM 592 C C . HIS A 1 76 ? -0.720 -6.666 -13.329 1.00 94.06 76 HIS A C 1
ATOM 594 O O . HIS A 1 76 ? -1.767 -6.373 -12.755 1.00 94.06 76 HIS A O 1
ATOM 600 N N . GLU A 1 77 ? -0.164 -5.888 -14.264 1.00 92.75 77 GLU A N 1
ATOM 601 C CA . GLU A 1 77 ? -0.678 -4.559 -14.641 1.00 92.75 77 GLU A CA 1
ATOM 602 C C . GLU A 1 77 ? -0.836 -3.599 -13.450 1.00 92.75 77 GLU A C 1
ATOM 604 O O . GLU A 1 77 ? -1.850 -2.900 -13.330 1.00 92.75 77 GLU A O 1
ATOM 609 N N . ASN A 1 78 ? 0.157 -3.567 -12.560 1.00 94.12 78 ASN A N 1
ATOM 610 C CA . ASN A 1 78 ? 0.175 -2.616 -11.459 1.00 94.12 78 ASN A CA 1
ATOM 611 C C . ASN A 1 78 ? 0.217 -1.168 -12.016 1.00 94.12 78 ASN A C 1
ATOM 613 O O . ASN A 1 78 ? 1.195 -0.793 -12.663 1.00 94.12 78 ASN A O 1
ATOM 617 N N . PRO A 1 79 ? -0.820 -0.332 -11.798 1.00 93.19 79 PRO A N 1
ATOM 618 C CA . PRO A 1 79 ? -0.865 1.036 -12.318 1.00 93.19 79 PRO A CA 1
ATOM 619 C C . PRO A 1 79 ? 0.184 1.963 -11.692 1.00 93.19 79 PRO A C 1
ATOM 621 O O . PRO A 1 79 ? 0.440 3.033 -12.2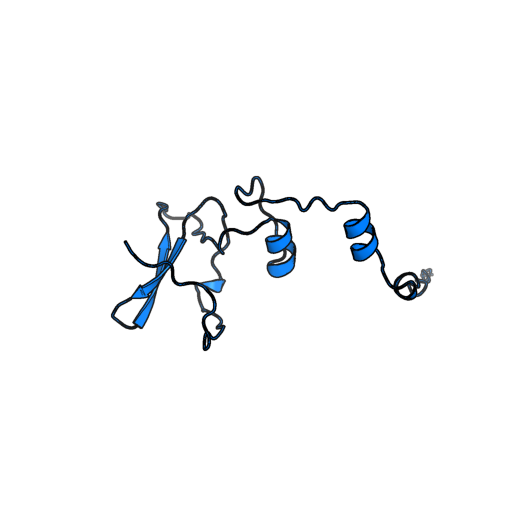41 1.00 93.19 79 PRO A O 1
ATOM 624 N N . THR A 1 80 ? 0.756 1.585 -10.546 1.00 92.19 80 THR A N 1
ATOM 625 C CA . THR A 1 80 ? 1.813 2.330 -9.850 1.00 92.19 80 THR A CA 1
ATOM 626 C C . THR A 1 80 ? 3.183 1.684 -10.023 1.00 92.19 80 THR A C 1
ATOM 628 O O . THR A 1 80 ? 4.091 1.984 -9.254 1.00 92.19 80 THR A O 1
ATOM 631 N N . ASP A 1 81 ? 3.336 0.788 -11.004 1.00 94.75 81 ASP A N 1
ATOM 632 C CA . ASP A 1 81 ? 4.637 0.200 -11.297 1.00 94.75 81 ASP A CA 1
ATOM 633 C C . ASP A 1 81 ? 5.605 1.251 -11.846 1.00 94.75 81 ASP A C 1
ATOM 635 O O . ASP A 1 81 ? 5.235 2.105 -12.659 1.00 94.75 81 ASP A O 1
ATOM 639 N N . GLU A 1 82 ? 6.857 1.181 -11.409 1.00 92.75 82 GLU A N 1
ATOM 640 C CA . GLU A 1 82 ? 7.899 2.117 -11.812 1.00 92.75 82 GLU A CA 1
ATOM 641 C C . GLU A 1 82 ? 9.215 1.382 -12.046 1.00 92.75 82 GLU A C 1
ATOM 643 O O . GLU A 1 82 ? 9.482 0.348 -11.444 1.00 92.75 82 GLU A O 1
ATOM 648 N N . TYR A 1 83 ? 10.050 1.937 -12.925 1.00 89.00 83 TYR A N 1
ATOM 649 C CA . TYR A 1 83 ? 11.353 1.367 -13.247 1.00 89.00 83 TYR A CA 1
ATOM 650 C C . TYR A 1 83 ? 12.447 2.384 -12.971 1.00 89.00 83 TYR A C 1
ATOM 652 O O . TYR A 1 83 ? 12.448 3.493 -13.515 1.00 89.00 83 TYR A O 1
ATOM 660 N N . VAL A 1 84 ? 13.431 1.982 -12.171 1.00 87.62 84 VAL A N 1
ATOM 661 C CA . VAL A 1 84 ? 14.602 2.812 -11.898 1.00 87.62 84 VAL A CA 1
ATOM 662 C C . VAL A 1 84 ? 15.628 2.627 -13.014 1.00 87.62 84 VAL A C 1
ATOM 664 O O . VAL A 1 84 ? 16.312 1.609 -13.103 1.00 87.62 84 VAL A O 1
ATOM 667 N N . ILE A 1 85 ? 15.774 3.644 -13.866 1.00 87.50 85 ILE A N 1
ATOM 668 C CA . ILE A 1 85 ? 16.831 3.682 -14.881 1.00 87.50 85 ILE A CA 1
ATOM 669 C C . ILE A 1 85 ? 18.056 4.374 -14.287 1.00 87.50 85 ILE A C 1
ATOM 671 O O . ILE A 1 85 ? 18.062 5.583 -14.055 1.00 87.50 85 ILE A O 1
ATOM 675 N N . LEU A 1 86 ? 19.115 3.600 -14.068 1.00 88.06 86 LEU A N 1
ATOM 676 C CA . LEU A 1 86 ? 20.389 4.111 -13.573 1.00 88.06 86 LEU A CA 1
ATOM 677 C C . LEU A 1 86 ? 21.293 4.524 -14.735 1.00 88.06 86 LEU A C 1
ATOM 679 O O . LEU A 1 86 ? 21.435 3.808 -15.727 1.00 88.06 86 LEU A O 1
ATOM 683 N N . ASN A 1 87 ? 21.968 5.663 -14.594 1.00 88.38 87 ASN A N 1
ATOM 684 C CA . ASN A 1 87 ? 23.063 6.006 -15.493 1.00 88.38 87 ASN A CA 1
ATOM 685 C C . ASN A 1 87 ? 24.306 5.145 -15.195 1.00 88.38 87 ASN A C 1
ATOM 687 O O . ASN A 1 87 ? 24.420 4.529 -14.135 1.00 88.38 87 ASN A O 1
ATOM 691 N N . ARG A 1 88 ? 25.281 5.147 -16.113 1.00 80.56 88 ARG A N 1
ATOM 692 C CA . ARG A 1 88 ? 26.502 4.326 -16.010 1.00 80.56 88 ARG A CA 1
ATOM 693 C C . ARG A 1 88 ? 27.264 4.501 -14.690 1.00 80.56 88 ARG A C 1
ATOM 695 O O . ARG A 1 88 ? 27.858 3.548 -14.192 1.00 80.56 88 ARG A O 1
ATOM 702 N N . GLN A 1 89 ? 27.294 5.715 -14.148 1.00 84.56 89 GLN A N 1
ATOM 703 C CA . GLN A 1 89 ? 27.990 5.995 -12.896 1.00 84.56 89 GLN A CA 1
ATOM 704 C C . GLN A 1 89 ? 27.210 5.439 -11.697 1.00 84.56 89 GLN A C 1
ATOM 706 O O . GLN A 1 89 ? 27.803 4.837 -10.809 1.00 84.56 89 GLN A O 1
ATOM 711 N N . GLN A 1 90 ? 25.884 5.577 -11.699 1.00 83.81 90 GLN A N 1
ATOM 712 C CA . GLN A 1 90 ? 24.999 5.037 -10.665 1.00 83.81 90 GLN A CA 1
ATOM 713 C C . GLN A 1 90 ? 24.966 3.503 -10.677 1.00 83.81 90 GLN A C 1
ATOM 715 O O . GLN A 1 90 ? 25.033 2.882 -9.619 1.00 83.81 90 GLN A O 1
ATOM 720 N N . SER A 1 91 ? 24.928 2.883 -11.860 1.00 76.69 91 SER A N 1
ATOM 721 C CA . SER A 1 91 ? 24.928 1.424 -11.999 1.00 76.69 91 SER A CA 1
ATOM 722 C C . SER A 1 91 ? 26.239 0.801 -11.514 1.00 76.69 91 SER A C 1
ATOM 724 O O . SER A 1 91 ? 26.215 -0.246 -10.875 1.00 76.69 91 SER A O 1
ATOM 726 N N . ALA A 1 92 ? 27.382 1.450 -11.774 1.00 76.50 92 ALA A N 1
ATOM 727 C CA . ALA A 1 92 ? 28.684 0.992 -11.289 1.00 76.50 92 ALA A CA 1
ATOM 728 C C . ALA A 1 92 ? 28.763 1.000 -9.755 1.00 76.50 92 ALA A C 1
ATOM 730 O O . ALA A 1 92 ? 29.288 0.058 -9.172 1.00 76.50 92 ALA A O 1
ATOM 731 N N . SER A 1 93 ? 28.202 2.024 -9.105 1.00 77.38 93 SER A N 1
ATOM 732 C CA . SER A 1 93 ? 28.151 2.104 -7.642 1.00 77.38 93 SER A CA 1
ATOM 733 C C . SER A 1 93 ? 27.226 1.055 -7.016 1.00 77.38 93 SER A C 1
ATOM 735 O O . SER A 1 93 ? 27.553 0.521 -5.964 1.00 77.38 93 SER A O 1
ATOM 737 N N . LEU A 1 94 ? 26.089 0.745 -7.651 1.00 73.06 94 LEU A N 1
ATOM 738 C CA . LEU A 1 94 ? 25.114 -0.226 -7.1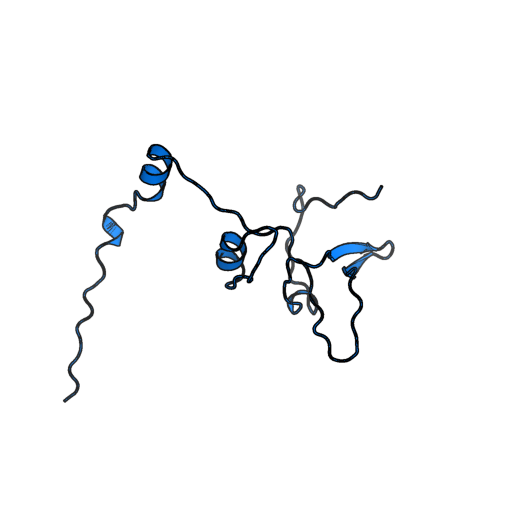36 1.00 73.06 94 LEU A CA 1
ATOM 739 C C . LEU A 1 94 ? 25.596 -1.682 -7.280 1.00 73.06 94 LEU A C 1
ATOM 741 O O . LEU A 1 94 ? 25.376 -2.503 -6.396 1.00 73.06 94 LEU A O 1
ATOM 745 N N . LEU A 1 95 ? 26.267 -1.995 -8.395 1.00 71.25 95 LEU A N 1
ATOM 746 C CA . LEU A 1 95 ? 26.792 -3.331 -8.710 1.00 71.25 95 LEU A CA 1
ATOM 747 C C . LEU A 1 95 ? 28.170 -3.610 -8.105 1.00 71.25 95 LEU A C 1
ATOM 749 O O . LEU A 1 95 ? 28.675 -4.724 -8.249 1.00 71.25 95 LEU A O 1
ATOM 753 N N . ALA A 1 96 ? 28.794 -2.625 -7.453 1.00 69.12 96 ALA A N 1
ATOM 754 C CA . ALA A 1 96 ? 30.052 -2.797 -6.738 1.00 69.12 96 ALA A CA 1
ATOM 755 C C . ALA A 1 96 ? 29.838 -3.639 -5.465 1.00 69.12 96 ALA A C 1
ATOM 757 O O . ALA A 1 96 ? 29.976 -3.164 -4.340 1.00 69.12 96 ALA A O 1
ATOM 758 N N . LEU A 1 97 ? 29.501 -4.917 -5.649 1.00 57.25 97 LEU A N 1
ATOM 759 C CA . LEU A 1 97 ? 29.633 -5.946 -4.631 1.00 57.25 97 LEU A CA 1
ATOM 760 C C . LEU A 1 97 ? 31.100 -5.969 -4.178 1.00 57.25 97 LEU A C 1
ATOM 762 O O . LEU A 1 97 ? 31.995 -6.032 -5.029 1.00 57.25 97 LEU A O 1
ATOM 766 N N . PRO A 1 98 ? 31.395 -5.957 -2.865 1.00 55.06 98 PRO A N 1
ATOM 767 C CA . PRO A 1 98 ? 32.727 -6.328 -2.423 1.00 55.06 98 PRO A CA 1
ATOM 768 C C . PRO A 1 98 ? 33.003 -7.740 -2.950 1.00 55.06 98 PRO A C 1
ATOM 770 O O . PRO A 1 98 ? 32.175 -8.638 -2.795 1.00 55.06 98 PRO A O 1
ATOM 773 N N . ALA A 1 99 ? 34.170 -7.941 -3.565 1.00 54.97 99 ALA A N 1
ATOM 774 C CA . ALA A 1 99 ? 34.583 -9.192 -4.212 1.00 54.97 99 ALA A CA 1
ATOM 775 C C . ALA A 1 99 ? 34.473 -10.461 -3.326 1.00 54.97 99 ALA A C 1
ATOM 777 O O . ALA A 1 99 ? 34.626 -11.575 -3.817 1.00 54.97 99 ALA A O 1
ATOM 778 N N . ALA A 1 100 ? 34.187 -10.309 -2.030 1.00 51.59 100 ALA A N 1
ATOM 779 C CA . ALA A 1 100 ? 34.046 -11.374 -1.048 1.00 51.59 100 ALA A CA 1
ATOM 780 C C . ALA A 1 100 ? 32.792 -12.261 -1.218 1.00 51.59 100 ALA A C 1
ATOM 782 O O . ALA A 1 100 ? 32.819 -13.405 -0.780 1.00 51.59 100 ALA A O 1
ATOM 783 N N . ALA A 1 101 ? 31.713 -11.791 -1.855 1.00 50.09 101 ALA A N 1
ATOM 784 C CA . ALA A 1 101 ? 30.475 -12.580 -1.985 1.00 50.09 101 ALA A CA 1
ATOM 785 C C . ALA A 1 101 ? 30.505 -13.631 -3.118 1.00 50.09 101 ALA A C 1
ATOM 787 O O . ALA A 1 101 ? 29.636 -14.496 -3.175 1.00 50.09 101 ALA A O 1
ATOM 788 N N . ALA A 1 102 ? 31.502 -13.585 -4.010 1.00 51.97 102 ALA A N 1
ATOM 789 C CA . ALA A 1 102 ? 31.627 -14.521 -5.133 1.00 51.97 102 ALA A CA 1
ATOM 790 C C . ALA A 1 102 ? 32.243 -15.883 -4.749 1.00 51.97 102 ALA A C 1
ATOM 792 O O . ALA A 1 102 ? 32.297 -16.790 -5.578 1.00 51.97 102 ALA A O 1
ATOM 793 N N . ALA A 1 103 ? 32.700 -16.053 -3.504 1.00 52.22 103 ALA A N 1
ATOM 794 C CA . ALA A 1 103 ? 33.185 -17.331 -2.994 1.00 52.22 103 ALA A CA 1
ATOM 795 C C . ALA A 1 103 ? 32.020 -18.138 -2.400 1.00 52.22 103 ALA A C 1
ATOM 797 O O . ALA A 1 103 ? 31.878 -18.248 -1.183 1.00 52.22 103 ALA A O 1
ATOM 798 N N . ALA A 1 104 ? 31.161 -18.691 -3.258 1.00 54.53 104 ALA A N 1
ATOM 799 C CA . ALA A 1 104 ? 30.233 -19.728 -2.820 1.00 54.53 104 ALA A CA 1
ATOM 800 C C . ALA A 1 104 ? 31.046 -20.941 -2.308 1.00 54.53 104 ALA A C 1
ATOM 802 O O . ALA A 1 104 ? 31.982 -21.364 -2.994 1.00 54.53 104 ALA A O 1
ATOM 803 N N . PRO A 1 105 ? 30.742 -21.514 -1.129 1.00 54.78 105 PRO A N 1
ATOM 804 C CA . PRO A 1 105 ? 31.345 -22.776 -0.721 1.00 54.78 105 PRO A CA 1
ATOM 805 C C . PRO A 1 105 ? 30.925 -23.856 -1.724 1.00 54.78 105 PRO A C 1
ATOM 807 O O . PRO A 1 105 ? 29.742 -24.008 -2.022 1.00 54.78 105 PRO A O 1
ATOM 810 N N . GLY A 1 106 ? 31.908 -24.556 -2.294 1.00 53.00 106 GLY A N 1
ATOM 811 C CA . GLY A 1 106 ? 31.675 -25.594 -3.294 1.00 53.00 106 GLY A CA 1
ATOM 812 C C . GLY A 1 106 ? 30.773 -26.692 -2.738 1.00 53.00 106 GLY A C 1
ATOM 813 O O . GLY A 1 106 ? 31.178 -27.430 -1.841 1.00 53.00 106 GLY A O 1
ATOM 814 N N . TRP A 1 107 ? 29.560 -26.784 -3.275 1.00 52.50 107 TRP A N 1
ATOM 815 C CA . TRP A 1 107 ? 28.661 -27.908 -3.055 1.00 52.50 107 TRP A CA 1
ATOM 816 C C . TRP A 1 107 ? 29.322 -29.145 -3.661 1.00 52.50 107 TRP A C 1
ATOM 818 O O . TRP A 1 107 ? 29.572 -29.187 -4.865 1.00 52.50 107 TRP A O 1
ATOM 828 N N . LYS A 1 108 ? 29.684 -30.116 -2.821 1.00 56.19 108 LYS A N 1
ATOM 829 C CA . LYS A 1 108 ? 30.079 -31.443 -3.290 1.00 56.19 108 LYS A CA 1
ATOM 830 C C . LYS A 1 108 ? 28.802 -32.256 -3.425 1.00 56.19 108 LYS A C 1
ATOM 832 O O . LYS A 1 108 ? 28.087 -32.413 -2.441 1.00 56.19 108 LYS A O 1
ATOM 837 N N . GLU A 1 109 ? 28.517 -32.710 -4.636 1.00 54.69 109 GLU A N 1
ATOM 838 C CA . GLU A 1 109 ? 27.510 -33.739 -4.869 1.00 54.69 109 GLU A CA 1
ATOM 839 C C . GLU A 1 109 ? 28.002 -35.012 -4.172 1.00 54.69 109 GLU A C 1
ATOM 841 O O . GLU A 1 109 ? 29.068 -35.536 -4.496 1.00 54.69 109 GLU A O 1
ATOM 846 N N . GLU A 1 110 ? 27.288 -35.444 -3.135 1.00 58.81 110 GLU A N 1
ATOM 847 C CA . GLU A 1 110 ? 27.469 -36.776 -2.571 1.00 58.81 110 GLU A CA 1
ATOM 848 C C . GLU A 1 110 ? 26.734 -37.745 -3.503 1.00 58.81 110 GLU A C 1
ATOM 850 O O . GLU A 1 110 ? 25.511 -37.691 -3.628 1.00 58.81 110 GLU A O 1
ATOM 855 N N . GLU A 1 111 ? 27.494 -38.572 -4.224 1.00 55.34 111 GLU A N 1
ATOM 856 C CA . GLU A 1 111 ? 26.956 -39.722 -4.949 1.00 55.34 111 GLU A CA 1
ATOM 857 C C . GLU A 1 111 ? 26.461 -40.744 -3.911 1.00 55.34 111 GLU A C 1
ATOM 859 O O . GLU A 1 111 ? 27.256 -41.283 -3.140 1.00 55.34 111 GLU A O 1
ATOM 864 N N . GLU A 1 112 ? 25.146 -40.973 -3.856 1.00 53.22 112 GLU A N 1
ATOM 865 C CA . GLU A 1 112 ? 24.554 -42.105 -3.133 1.00 53.22 112 GLU A CA 1
ATOM 866 C C . GLU A 1 112 ? 24.821 -43.408 -3.911 1.00 53.22 112 GLU A C 1
ATOM 868 O O . GLU A 1 112 ? 24.486 -43.510 -5.094 1.00 53.22 112 GLU A O 1
ATOM 873 N N . GLU A 1 113 ? 25.427 -44.385 -3.226 1.00 49.28 113 GLU A N 1
ATOM 874 C CA . GLU A 1 113 ? 25.575 -45.794 -3.639 1.00 49.28 113 GLU A CA 1
ATOM 875 C C . GLU A 1 113 ? 24.352 -46.630 -3.228 1.00 49.28 113 GLU A C 1
ATOM 877 O O . GLU A 1 113 ? 23.877 -46.468 -2.078 1.00 49.28 113 GLU A O 1
#

InterPro domains:
  IPR046341 SET domain superfamily [SSF82199] (13-78)
  IPR050600 SETD3/SETD6 methyltransferase [PTHR13271] (13-84)

Nearest PDB structures (foldseek):
  8j9j-assembly1_B4  TM=4.519E-01  e=5.869E+00  Euglena gracilis
  8any-assembly1_V  TM=1.807E-01  e=6.695E+00  Homo sapiens
  2baf-assembly1_A  TM=1.408E-01  e=7.150E+00  Bos taurus

Solvent-accessible surface area (backbone atoms only — not comparable to full-atom values): 7908 Å² total; per-residue (Å²): 140,80,81,79,80,72,86,78,54,99,85,64,77,92,78,89,50,85,76,61,76,74,47,46,75,37,74,92,45,66,53,51,74,49,71,46,99,84,75,42,82,42,78,46,60,85,72,88,77,61,96,87,58,84,72,63,38,36,92,58,92,54,27,46,69,55,33,37,75,77,70,71,44,71,64,85,86,45,85,50,51,73,81,90,84,67,53,75,71,56,45,53,63,72,68,59,64,68,81,74,74,76,68,68,81,81,83,74,83,78,82,86,131

Mean predicted aligned error: 11.75 Å

Secondary structure (DSSP, 8-state):
------S--TT------TTGGGSEE-TTS-EEEEE-TTS-EEEEESS---TTPPPEE---S--HHHHHHHHS---TT-TT-------HHHHHHHH---GGGG-----------

Organism: Heterosigma akashiwo (NCBI:txid2829)

Foldseek 3Di:
DDDDDDPDDVPDDDDDDPPVVPAAADLVWAKDWDADPVRDIDIDTPDDDDPPDRDHYHPPLDAQVRCCVPPNGGDDPRVSHDDDDDDPVRVCVVPPDPPVVPPDPDDDPDDDD

Sequence (113 aa):
ARAAAAAGGEGAVYALLPVLDALNHYSKFATDMGWDARGRLTVRTEQRYDKGDHVFISYGQRSNDELMQYYGFCEHENPTDEYVILNRQQSASLLALPAAAAAAPGWKEEEEE

Radius of gyration: 21.57 Å; Cα contacts (8 Å, |Δi|>4): 87; chains: 1; bounding box: 56×65×35 Å